Protein AF-A0A540L3D6-F1 (afdb_monomer_lite)

Structure (mmCIF, N/CA/C/O backbone):
data_AF-A0A540L3D6-F1
#
_entry.id   AF-A0A540L3D6-F1
#
loop_
_atom_site.group_PDB
_atom_site.id
_atom_site.type_symbol
_atom_site.label_atom_id
_atom_site.label_alt_id
_atom_site.label_comp_id
_atom_site.label_asym_id
_atom_site.label_entity_id
_atom_site.label_seq_id
_atom_site.pdbx_PDB_ins_code
_atom_site.Cartn_x
_atom_site.Cartn_y
_atom_site.Cartn_z
_atom_site.occupancy
_atom_site.B_iso_or_equiv
_atom_site.auth_seq_id
_atom_site.auth_comp_id
_atom_site.auth_asym_id
_atom_site.auth_atom_id
_atom_site.pdbx_PDB_model_num
ATOM 1 N N . MET A 1 1 ? -7.320 5.757 -8.083 1.00 64.94 1 MET A N 1
ATOM 2 C CA . MET A 1 1 ? -7.350 5.876 -6.610 1.00 64.94 1 MET A CA 1
ATOM 3 C C . MET A 1 1 ? -5.982 5.600 -5.986 1.00 64.94 1 MET A C 1
ATOM 5 O O . MET A 1 1 ? -5.443 6.514 -5.379 1.00 64.94 1 MET A O 1
ATOM 9 N N . SER A 1 2 ? -5.365 4.427 -6.199 1.00 64.44 2 SER A N 1
ATOM 10 C CA . SER A 1 2 ? -4.051 4.072 -5.612 1.00 64.44 2 SER A CA 1
ATOM 11 C C . SER A 1 2 ? -2.944 5.082 -5.929 1.00 64.44 2 SER A C 1
ATOM 13 O O . SER A 1 2 ? -2.215 5.489 -5.035 1.00 64.44 2 SER A O 1
ATOM 15 N N . LYS A 1 3 ? -2.898 5.584 -7.173 1.00 73.62 3 LYS A N 1
ATOM 16 C CA . LYS A 1 3 ? -2.004 6.678 -7.591 1.00 73.62 3 LYS A CA 1
ATOM 17 C C . LYS A 1 3 ? -2.128 7.927 -6.702 1.00 73.62 3 LYS A C 1
ATOM 19 O O . LYS A 1 3 ? -1.130 8.551 -6.372 1.00 73.62 3 LYS A O 1
ATOM 24 N N . ALA A 1 4 ? -3.349 8.305 -6.325 1.00 74.06 4 ALA A N 1
ATOM 25 C CA . ALA A 1 4 ? -3.597 9.552 -5.606 1.00 74.06 4 ALA A CA 1
ATOM 26 C C . ALA A 1 4 ? -3.259 9.414 -4.119 1.00 74.06 4 ALA A C 1
ATOM 28 O O . ALA A 1 4 ? -2.653 10.307 -3.534 1.00 74.06 4 ALA A O 1
ATOM 29 N N . LEU A 1 5 ? -3.581 8.251 -3.544 1.00 74.06 5 LEU A N 1
ATOM 30 C CA . LEU A 1 5 ? -3.164 7.883 -2.194 1.00 74.06 5 LEU A CA 1
ATOM 31 C C . LEU A 1 5 ? -1.637 7.785 -2.091 1.00 74.06 5 LEU A C 1
ATOM 33 O O . LEU A 1 5 ? -1.074 8.292 -1.131 1.00 74.06 5 LEU A O 1
ATOM 37 N N . ALA A 1 6 ? -0.955 7.248 -3.108 1.00 75.25 6 ALA A N 1
ATOM 38 C CA . ALA A 1 6 ? 0.506 7.245 -3.156 1.00 75.25 6 ALA A CA 1
ATOM 39 C C . ALA A 1 6 ? 1.091 8.665 -3.253 1.00 75.25 6 ALA A C 1
ATOM 41 O O . ALA A 1 6 ? 2.009 8.997 -2.513 1.00 75.25 6 ALA A O 1
ATOM 42 N N . ILE A 1 7 ? 0.523 9.552 -4.082 1.00 79.25 7 ILE A N 1
ATOM 43 C CA . ILE A 1 7 ? 0.926 10.971 -4.114 1.00 79.25 7 ILE A CA 1
ATOM 44 C C . ILE A 1 7 ? 0.732 11.632 -2.745 1.00 79.25 7 ILE A C 1
ATOM 46 O O . ILE A 1 7 ? 1.608 12.367 -2.293 1.00 79.25 7 ILE A O 1
ATOM 50 N N . HIS A 1 8 ? -0.405 11.400 -2.084 1.00 78.38 8 HIS A N 1
ATOM 51 C CA . HIS A 1 8 ? -0.654 11.919 -0.741 1.00 78.38 8 HIS A CA 1
ATOM 52 C C . HIS A 1 8 ? 0.391 11.396 0.255 1.00 78.38 8 HIS A C 1
ATOM 54 O O . HIS A 1 8 ? 1.005 12.185 0.970 1.00 78.38 8 HIS A O 1
ATOM 60 N N . ALA A 1 9 ? 0.663 10.093 0.229 1.00 76.81 9 ALA A N 1
ATOM 61 C CA . ALA A 1 9 ? 1.681 9.458 1.050 1.00 76.81 9 ALA A CA 1
ATOM 62 C C . ALA A 1 9 ? 3.076 10.084 0.850 1.00 76.81 9 ALA A C 1
ATOM 64 O O . ALA A 1 9 ? 3.710 10.473 1.836 1.00 76.81 9 ALA A O 1
ATOM 65 N N . VAL A 1 10 ? 3.495 10.307 -0.403 1.00 78.00 10 VAL A N 1
ATOM 66 C CA . VAL A 1 10 ? 4.730 11.043 -0.733 1.00 78.00 10 VAL A CA 1
ATOM 67 C C . VAL A 1 10 ? 4.703 12.466 -0.160 1.00 78.00 10 VAL A C 1
ATOM 69 O O . VAL A 1 10 ? 5.663 12.889 0.482 1.00 78.00 10 VAL A O 1
ATOM 72 N N . LYS A 1 11 ? 3.601 13.217 -0.334 1.00 77.69 11 LYS A N 1
ATOM 73 C CA . LYS A 1 11 ? 3.468 14.596 0.192 1.00 77.69 11 LYS A CA 1
ATOM 74 C C . LYS A 1 11 ? 3.610 14.660 1.714 1.00 77.69 11 LYS A C 1
ATOM 76 O O . LYS A 1 11 ? 4.151 15.632 2.231 1.00 77.69 11 LYS A O 1
ATOM 81 N N . THR A 1 12 ? 3.145 13.633 2.418 1.00 72.69 12 THR A N 1
ATOM 82 C CA . THR A 1 12 ? 3.268 13.504 3.881 1.00 72.69 12 THR A CA 1
ATOM 83 C C . THR A 1 12 ? 4.599 12.888 4.337 1.00 72.69 12 THR A C 1
ATOM 85 O O . THR A 1 12 ? 4.766 12.580 5.519 1.00 72.69 12 THR A O 1
ATOM 88 N N . GLN A 1 13 ? 5.557 12.705 3.419 1.00 66.19 13 GLN A N 1
ATOM 89 C CA . GLN A 1 13 ? 6.893 12.150 3.676 1.00 66.19 13 GLN A CA 1
ATOM 90 C C . GLN A 1 13 ? 6.868 10.773 4.358 1.00 66.19 13 GLN A C 1
ATOM 92 O O . GLN A 1 13 ? 7.695 10.481 5.220 1.00 66.19 13 GLN A O 1
ATOM 97 N N . GLY A 1 14 ? 5.878 9.932 4.042 1.00 60.66 14 GLY A N 1
ATOM 98 C CA . GLY A 1 14 ? 5.767 8.583 4.609 1.00 60.66 14 GLY A CA 1
ATOM 99 C C . GLY A 1 14 ? 5.500 8.523 6.123 1.00 60.66 14 GLY A C 1
ATOM 100 O O . GLY A 1 14 ? 5.429 7.432 6.688 1.00 60.66 14 GLY A O 1
ATOM 101 N N . SER A 1 15 ? 5.324 9.674 6.784 1.00 56.25 15 SER A N 1
ATOM 102 C CA . SER A 1 15 ? 4.998 9.769 8.214 1.00 56.25 15 SER A CA 1
ATOM 103 C C . SER A 1 15 ? 3.524 9.460 8.516 1.00 56.25 15 SER A C 1
ATOM 105 O O . SER A 1 15 ? 3.152 9.304 9.679 1.00 56.25 15 SER A O 1
ATOM 107 N N . ALA A 1 16 ? 2.698 9.337 7.473 1.00 65.94 16 ALA A N 1
ATOM 108 C CA . ALA A 1 16 ? 1.258 9.155 7.566 1.00 65.94 16 ALA A CA 1
ATOM 109 C C . ALA A 1 16 ? 0.797 7.706 7.323 1.00 65.94 16 ALA A C 1
ATOM 111 O O . ALA A 1 16 ? 1.528 6.829 6.847 1.00 65.94 16 ALA A O 1
ATOM 112 N N . SER A 1 17 ? -0.462 7.467 7.675 1.00 79.81 17 SER A N 1
ATOM 113 C CA . SER A 1 17 ? -1.228 6.282 7.306 1.00 79.81 17 SER A CA 1
ATOM 114 C C . SER A 1 17 ? -1.259 6.078 5.789 1.00 79.81 17 SER A C 1
ATOM 116 O O . SER A 1 17 ? -1.243 7.036 5.021 1.00 79.81 17 SER A O 1
ATOM 118 N N . VAL A 1 18 ? -1.349 4.819 5.345 1.00 82.25 18 VAL A N 1
ATOM 119 C CA . VAL A 1 18 ? -1.473 4.504 3.905 1.00 82.25 18 VAL A CA 1
ATOM 120 C C . VAL A 1 18 ? -2.776 5.060 3.318 1.00 82.25 18 VAL A C 1
ATOM 122 O O . VAL A 1 18 ? -2.833 5.470 2.158 1.00 82.25 18 VAL A O 1
ATOM 125 N N . PHE A 1 19 ? -3.828 5.081 4.134 1.00 85.88 19 PHE A N 1
ATOM 126 C CA . PHE A 1 19 ? -5.136 5.619 3.786 1.00 85.88 19 PHE A CA 1
ATOM 127 C C . PHE A 1 19 ? -5.345 7.001 4.405 1.00 85.88 19 PHE A C 1
ATOM 129 O O . PHE A 1 19 ? -4.768 7.326 5.442 1.00 85.88 19 PHE A O 1
ATOM 136 N N . LEU A 1 20 ? -6.228 7.789 3.793 1.00 84.19 20 LEU A N 1
ATOM 137 C CA . LEU A 1 20 ? -6.689 9.065 4.339 1.00 84.19 20 LEU A CA 1
ATOM 138 C C . LEU A 1 20 ? -7.502 8.865 5.622 1.00 84.19 20 LEU A C 1
ATOM 140 O O . LEU A 1 20 ? -8.130 7.817 5.810 1.00 84.19 20 LEU A O 1
ATOM 144 N N . SER A 1 21 ? -7.576 9.897 6.465 1.00 84.69 21 SER A N 1
ATOM 145 C CA . SER A 1 21 ? -8.545 9.915 7.564 1.00 84.69 21 SER A CA 1
ATOM 146 C C . SER A 1 21 ? -9.980 9.835 7.029 1.00 84.69 21 SER A C 1
ATOM 148 O O . SER A 1 21 ? -10.263 10.209 5.891 1.00 84.69 21 SER A O 1
ATOM 150 N N . GLN A 1 22 ? -10.934 9.396 7.857 1.00 83.94 22 GLN A N 1
ATOM 151 C CA . GLN A 1 22 ? -12.340 9.330 7.437 1.00 83.94 22 GLN A CA 1
ATOM 152 C C . GLN A 1 22 ? -12.890 10.696 6.985 1.00 83.94 22 GLN A C 1
ATOM 154 O O . GLN A 1 22 ? -13.731 10.758 6.087 1.00 83.94 22 GLN A O 1
ATOM 159 N N . GLN A 1 23 ? -12.432 11.784 7.610 1.00 81.56 23 GLN A N 1
ATOM 160 C CA . GLN A 1 23 ? -12.861 13.136 7.267 1.00 81.56 23 GLN A CA 1
ATOM 161 C C . GLN A 1 23 ? -12.359 13.537 5.879 1.00 81.56 23 GLN A C 1
ATOM 163 O O . GLN A 1 23 ? -13.157 13.984 5.060 1.00 81.56 23 GLN A O 1
ATOM 168 N N . GLU A 1 24 ? -11.074 13.331 5.593 1.00 78.88 24 GLU A N 1
ATOM 169 C CA . GLU A 1 24 ? -10.491 13.590 4.271 1.00 78.88 24 GLU A CA 1
ATOM 170 C C . GLU A 1 24 ? -11.097 12.673 3.204 1.00 78.88 24 GLU A C 1
ATOM 172 O O . GLU A 1 24 ? -11.447 13.134 2.124 1.00 78.88 24 GLU A O 1
ATOM 177 N N . TRP A 1 25 ? -11.316 11.396 3.535 1.00 78.31 25 TRP A N 1
ATOM 178 C CA . TRP A 1 25 ? -11.928 10.409 2.644 1.00 78.31 25 TRP A CA 1
ATOM 179 C C . TRP A 1 25 ? -13.338 10.801 2.187 1.00 78.31 25 TRP A C 1
ATOM 181 O O . TRP A 1 25 ? -13.705 10.606 1.031 1.00 78.31 25 TRP A O 1
ATOM 191 N N . LYS A 1 26 ? -14.145 11.376 3.088 1.00 76.00 26 LYS A N 1
ATOM 192 C CA . LYS A 1 26 ? -15.509 11.839 2.779 1.00 76.00 26 LYS A CA 1
ATOM 193 C C . LYS A 1 26 ? -15.540 13.236 2.158 1.00 76.00 26 LYS A C 1
ATOM 195 O O . LYS A 1 26 ? -16.559 13.624 1.578 1.00 76.00 26 LYS A O 1
ATOM 200 N N . ASN A 1 27 ? -14.460 14.002 2.287 1.00 73.12 27 ASN A N 1
ATOM 201 C CA . ASN A 1 27 ? -14.401 15.386 1.849 1.00 73.12 27 ASN A CA 1
ATOM 202 C C . ASN A 1 27 ? -13.857 15.516 0.418 1.00 73.12 27 ASN A C 1
ATOM 204 O O . ASN A 1 27 ? -12.741 15.971 0.196 1.00 73.12 27 ASN A O 1
ATOM 208 N N . CYS A 1 28 ? -14.678 15.158 -0.569 1.00 65.38 28 CYS A N 1
ATOM 209 C CA . CYS A 1 28 ? -14.363 15.376 -1.985 1.00 65.38 28 CYS A CA 1
ATOM 210 C C . CYS A 1 28 ? -14.930 16.729 -2.456 1.00 65.38 28 CYS A C 1
ATOM 212 O O . CYS A 1 28 ? -15.930 16.767 -3.175 1.00 65.38 28 CYS A O 1
ATOM 214 N N . SER A 1 29 ? -14.360 17.834 -1.970 1.00 62.09 29 SER A N 1
ATOM 215 C CA . SER A 1 29 ? -14.761 19.218 -2.298 1.00 62.09 29 SER A CA 1
ATOM 216 C C . SER A 1 29 ? -13.810 19.898 -3.298 1.00 62.09 29 SER A C 1
ATOM 218 O O . SER A 1 29 ? -13.601 21.109 -3.252 1.00 62.09 29 SER A O 1
ATOM 220 N N . GLY A 1 30 ? -13.229 19.109 -4.208 1.00 63.62 30 GLY A N 1
ATOM 221 C CA . GLY A 1 30 ? -12.381 19.603 -5.293 1.00 63.62 30 GLY A CA 1
ATOM 222 C C . GLY A 1 30 ? -13.164 20.328 -6.400 1.00 63.62 30 GLY A C 1
ATOM 223 O O . GLY A 1 30 ? -14.397 20.319 -6.406 1.00 63.62 30 GLY A O 1
ATOM 224 N N . PRO A 1 31 ? -12.464 20.952 -7.363 1.00 56.22 31 PRO A N 1
ATOM 225 C CA . PRO A 1 31 ? -13.072 21.664 -8.491 1.00 56.22 31 PRO A CA 1
ATOM 226 C C . PRO A 1 31 ? -13.842 20.756 -9.467 1.00 56.22 31 PRO A C 1
ATOM 228 O O . PRO A 1 31 ? -14.557 21.262 -10.334 1.00 56.22 31 PRO A O 1
ATOM 231 N N . PHE A 1 32 ? -13.727 19.433 -9.340 1.00 56.47 32 PHE A N 1
ATOM 232 C CA . PHE A 1 32 ? -14.420 18.470 -10.191 1.00 56.47 32 PHE A CA 1
ATOM 233 C C . PHE A 1 32 ? -15.786 18.097 -9.625 1.00 56.47 32 PHE A C 1
ATOM 235 O O . PHE A 1 32 ? -15.945 17.792 -8.442 1.00 56.47 32 PHE A O 1
ATOM 242 N N . GLN A 1 33 ? -16.788 18.082 -10.504 1.00 58.16 33 GLN A N 1
ATOM 243 C CA . GLN A 1 33 ? -18.120 17.627 -10.135 1.00 58.16 33 GLN A CA 1
ATOM 244 C C . GLN A 1 33 ? -18.110 16.122 -9.864 1.00 58.16 33 GLN A C 1
ATOM 246 O O . GLN A 1 33 ? -17.508 15.335 -10.594 1.00 58.16 33 GLN A O 1
ATOM 251 N N . LYS A 1 34 ? -18.794 15.727 -8.789 1.00 63.28 34 LYS A N 1
ATOM 252 C CA . LYS A 1 34 ? -19.022 14.318 -8.472 1.00 63.28 34 LYS A CA 1
ATOM 253 C C . LYS A 1 34 ? -19.864 13.704 -9.582 1.00 63.28 34 LYS A C 1
ATOM 255 O O . LYS A 1 34 ? -20.950 14.202 -9.869 1.00 63.28 34 LYS A O 1
ATOM 260 N N . GLU A 1 35 ? -19.381 12.612 -10.160 1.00 61.59 35 GLU A N 1
ATOM 261 C CA . GLU A 1 35 ? -20.173 11.836 -11.110 1.00 61.59 35 GLU A CA 1
ATOM 262 C C . GLU A 1 35 ? -21.316 11.143 -10.360 1.00 61.59 35 GLU A C 1
ATOM 264 O O . GLU A 1 35 ? -21.038 10.344 -9.461 1.00 61.59 35 GLU A O 1
ATOM 269 N N . PRO A 1 36 ? -22.592 11.390 -10.711 1.00 63.91 36 PRO A N 1
ATOM 270 C CA . PRO A 1 36 ? -23.739 10.812 -10.004 1.00 63.91 36 PRO A CA 1
ATOM 271 C C . PRO A 1 36 ? -23.762 9.279 -10.038 1.00 63.91 36 PRO A C 1
ATOM 273 O O . PRO A 1 36 ? -24.366 8.642 -9.178 1.00 63.91 36 PRO A O 1
ATOM 276 N N . SER A 1 37 ? -23.116 8.690 -11.049 1.00 64.56 37 SER A N 1
ATOM 277 C CA . SER A 1 37 ? -23.013 7.243 -11.251 1.00 64.56 37 SER A CA 1
ATOM 278 C C . SER A 1 37 ? -21.980 6.565 -10.342 1.00 64.56 37 SER A C 1
ATOM 280 O O . SER A 1 37 ? -21.982 5.339 -10.229 1.00 64.56 37 SER A O 1
ATOM 282 N N . VAL A 1 38 ? -21.124 7.342 -9.668 1.00 60.38 38 VAL A N 1
ATOM 283 C CA . VAL A 1 38 ? -20.049 6.845 -8.806 1.00 60.38 38 VAL A CA 1
ATOM 284 C C . VAL A 1 38 ? -20.369 7.212 -7.364 1.00 60.38 38 VAL A C 1
ATOM 286 O O . VAL A 1 38 ? -20.317 8.376 -6.973 1.00 60.38 38 VAL A O 1
ATOM 289 N N . SER A 1 39 ? -20.678 6.209 -6.544 1.00 69.31 39 SER A N 1
ATOM 290 C CA . SER A 1 39 ? -20.786 6.393 -5.099 1.00 69.31 39 SER A CA 1
ATOM 291 C C . SER A 1 39 ? -19.804 5.484 -4.378 1.00 69.31 39 SER A C 1
ATOM 293 O O . SER A 1 39 ? -19.559 4.347 -4.783 1.00 69.31 39 SER A O 1
ATOM 295 N N . ILE A 1 40 ? -19.252 5.997 -3.280 1.00 69.19 40 ILE A N 1
ATOM 296 C CA . ILE A 1 40 ? -18.337 5.259 -2.409 1.00 69.19 40 ILE A CA 1
ATOM 297 C C . ILE A 1 40 ? -18.985 3.942 -1.946 1.00 69.19 40 ILE A C 1
ATOM 299 O O . ILE A 1 40 ? -18.309 2.917 -1.912 1.00 69.19 40 ILE A O 1
ATOM 303 N N . GLN A 1 41 ? -20.293 3.949 -1.654 1.00 71.31 41 GLN A N 1
ATOM 304 C CA . GLN A 1 41 ? -21.027 2.739 -1.277 1.00 71.31 41 GLN A CA 1
ATOM 305 C C . GLN A 1 41 ? -21.180 1.756 -2.445 1.00 71.31 41 GLN A C 1
ATOM 307 O O . GLN A 1 41 ? -20.936 0.567 -2.270 1.00 71.31 41 GLN A O 1
ATOM 312 N N . ASN A 1 42 ? -21.545 2.236 -3.638 1.00 68.56 42 ASN A N 1
ATOM 313 C CA . ASN A 1 42 ? -21.769 1.378 -4.808 1.00 68.56 42 ASN A CA 1
ATOM 314 C C . ASN A 1 42 ? -20.469 0.751 -5.322 1.00 68.56 42 ASN A C 1
ATOM 316 O O . ASN A 1 42 ? -20.496 -0.317 -5.925 1.00 68.56 42 ASN A O 1
ATOM 320 N N . CYS A 1 43 ? -19.334 1.409 -5.081 1.00 66.06 43 CYS A N 1
ATOM 321 C CA . CYS A 1 43 ? -18.014 0.878 -5.397 1.00 66.06 43 CYS A CA 1
ATOM 322 C C . CYS A 1 43 ? -17.387 0.084 -4.238 1.00 66.06 43 CYS A C 1
ATOM 324 O O . CYS A 1 43 ? -16.242 -0.335 -4.362 1.00 66.06 43 CYS A O 1
ATOM 326 N N . HIS A 1 44 ? -18.104 -0.116 -3.122 1.00 69.50 44 HIS A N 1
ATOM 327 C CA . HIS A 1 44 ? -17.603 -0.802 -1.921 1.00 69.50 44 HIS A CA 1
ATOM 328 C C . HIS A 1 44 ? -16.297 -0.207 -1.358 1.00 69.50 44 HIS A C 1
ATOM 330 O O . HIS A 1 44 ? -15.462 -0.896 -0.774 1.00 69.50 44 HIS A O 1
ATOM 336 N N . PHE A 1 45 ? -16.117 1.103 -1.533 1.00 74.69 45 PHE A N 1
ATOM 337 C CA . PHE A 1 45 ? -14.957 1.862 -1.066 1.00 74.69 45 PHE A CA 1
ATOM 338 C C . PHE A 1 45 ? -15.235 2.620 0.234 1.00 74.69 45 PHE A C 1
ATOM 340 O O . PHE A 1 45 ? -14.416 3.411 0.702 1.00 74.69 45 PHE A O 1
ATOM 347 N N . ASP A 1 46 ? -16.390 2.384 0.852 1.00 77.19 46 ASP A N 1
ATOM 348 C CA . ASP A 1 46 ? -16.811 3.021 2.098 1.00 77.19 46 ASP A CA 1
ATOM 349 C C . ASP A 1 46 ? -15.901 2.684 3.271 1.00 77.19 46 ASP A C 1
ATOM 351 O O . ASP A 1 46 ? -15.854 3.460 4.219 1.00 77.19 46 ASP A O 1
ATOM 355 N N . ARG A 1 47 ? -15.116 1.608 3.165 1.00 81.00 47 ARG A N 1
ATOM 356 C CA . ARG A 1 47 ? -14.150 1.157 4.171 1.00 81.00 47 ARG A CA 1
ATOM 357 C C . ARG A 1 47 ? -12.685 1.388 3.781 1.00 81.00 47 ARG A C 1
ATOM 359 O O . ARG A 1 47 ? -11.804 0.774 4.359 1.00 81.00 47 ARG A O 1
ATOM 366 N N . LEU A 1 48 ? -12.392 2.259 2.813 1.00 79.31 48 LEU A N 1
ATOM 367 C CA . LEU A 1 48 ? -11.011 2.577 2.404 1.00 79.31 48 LEU A CA 1
ATOM 368 C C . LEU A 1 48 ? -10.472 3.854 3.061 1.00 79.31 48 LEU A C 1
ATOM 370 O O . LEU A 1 48 ? -9.851 4.696 2.419 1.00 79.31 48 LEU A O 1
ATOM 374 N N . TYR A 1 49 ? -10.704 3.981 4.366 1.00 85.81 49 TYR A N 1
ATOM 375 C CA . TYR A 1 49 ? -10.170 5.061 5.194 1.00 85.81 49 TYR A CA 1
ATOM 376 C C . TYR A 1 49 ? -9.440 4.494 6.415 1.00 85.81 49 TYR A C 1
ATOM 378 O O . TYR A 1 49 ? -9.775 3.411 6.905 1.00 85.81 49 TYR A O 1
ATOM 386 N N . TYR A 1 50 ? -8.458 5.238 6.916 1.00 87.62 50 TYR A N 1
ATOM 387 C CA . TYR A 1 50 ? -7.680 4.879 8.099 1.00 87.62 50 TYR A CA 1
ATOM 388 C C . TYR A 1 50 ? -8.586 4.721 9.327 1.00 87.62 50 TYR A C 1
ATOM 390 O O . TYR A 1 50 ? -9.387 5.613 9.617 1.00 87.62 50 TYR A O 1
ATOM 398 N N . GLY A 1 51 ? -8.479 3.607 10.057 1.00 87.56 51 GLY A N 1
ATOM 399 C CA . GLY A 1 51 ? -9.341 3.330 11.216 1.00 87.56 51 GLY A CA 1
ATOM 400 C C . GLY A 1 51 ? -10.534 2.409 10.949 1.00 87.56 51 GLY A C 1
ATOM 401 O O . GLY A 1 51 ? -11.216 2.015 11.890 1.00 87.56 51 GLY A O 1
ATOM 402 N N . SER A 1 52 ? -10.845 2.084 9.694 1.00 88.19 52 SER A N 1
ATOM 403 C CA . SER A 1 52 ? -12.074 1.361 9.312 1.00 88.19 52 SER A CA 1
ATOM 404 C C . SER A 1 52 ? -12.027 -0.167 9.496 1.00 88.19 52 SER A C 1
ATOM 406 O O . SER A 1 52 ? -13.061 -0.846 9.445 1.00 88.19 52 SER A O 1
ATOM 408 N N . SER A 1 53 ? -10.825 -0.718 9.621 1.00 88.94 53 SER A N 1
ATOM 409 C CA . SER A 1 53 ? -10.499 -2.142 9.503 1.00 88.94 53 SER A CA 1
ATOM 410 C C . SER A 1 53 ? -9.095 -2.406 10.062 1.00 88.94 53 SER A C 1
ATOM 412 O O . SER A 1 53 ? -8.316 -1.462 10.238 1.00 88.94 53 SER A O 1
ATOM 414 N N . ALA A 1 54 ? -8.746 -3.674 10.291 1.00 89.31 54 ALA A N 1
ATOM 415 C CA . ALA A 1 54 ? -7.407 -4.038 10.753 1.00 89.31 54 ALA A CA 1
ATOM 416 C C . ALA A 1 54 ? -6.331 -3.650 9.719 1.00 89.31 54 ALA A C 1
ATOM 418 O O . ALA A 1 54 ? -5.401 -2.912 10.045 1.00 89.31 54 ALA A O 1
ATOM 419 N N . CYS A 1 55 ? -6.522 -4.025 8.449 1.00 86.06 55 CYS A N 1
ATOM 420 C CA . CYS A 1 55 ? -5.623 -3.654 7.354 1.00 86.06 55 CYS A CA 1
ATOM 421 C C . CYS A 1 55 ? -5.569 -2.138 7.102 1.00 86.06 55 CYS A C 1
ATOM 423 O O . CYS A 1 55 ? -4.537 -1.612 6.688 1.00 86.06 55 CYS A O 1
ATOM 425 N N . SER A 1 56 ? -6.659 -1.405 7.359 1.00 88.19 56 SER A N 1
ATOM 426 C CA . SER A 1 56 ? -6.696 0.049 7.150 1.00 88.19 56 SER A CA 1
ATOM 427 C C . SER A 1 56 ? -5.862 0.844 8.164 1.00 88.19 56 SER A C 1
ATOM 429 O O . SER A 1 56 ? -5.519 1.994 7.901 1.00 88.19 56 SER A O 1
ATOM 431 N N . ASN A 1 57 ? -5.528 0.239 9.312 1.00 88.19 57 ASN A N 1
ATOM 432 C CA . ASN A 1 57 ? -4.721 0.859 10.370 1.00 88.19 57 ASN A CA 1
ATOM 433 C C . ASN A 1 57 ? -3.218 0.815 10.086 1.00 88.19 57 ASN A C 1
ATOM 435 O O . ASN A 1 57 ? -2.409 1.253 10.905 1.00 88.19 57 ASN A O 1
ATOM 439 N N . THR A 1 58 ? -2.826 0.272 8.939 1.00 85.94 58 THR A N 1
ATOM 440 C CA . THR A 1 58 ? -1.424 0.143 8.581 1.00 85.94 58 THR A CA 1
ATOM 441 C C . THR A 1 58 ? -0.781 1.492 8.248 1.00 85.94 58 THR A C 1
ATOM 443 O O . THR A 1 58 ? -1.398 2.411 7.697 1.00 85.94 58 THR A O 1
ATOM 446 N N . THR A 1 59 ? 0.501 1.606 8.583 1.00 88.44 59 THR A N 1
ATOM 447 C CA . THR A 1 59 ? 1.329 2.779 8.277 1.00 88.44 59 THR A CA 1
ATOM 448 C C . THR A 1 59 ? 2.429 2.387 7.307 1.00 88.44 59 THR A C 1
ATOM 450 O O . THR A 1 59 ? 2.933 1.260 7.359 1.00 88.44 59 THR A O 1
ATOM 453 N N . LEU A 1 60 ? 2.873 3.328 6.474 1.00 86.88 60 LEU A N 1
ATOM 454 C CA . LEU A 1 60 ? 3.983 3.086 5.547 1.00 86.88 60 LEU A CA 1
ATOM 455 C C . LEU A 1 60 ? 5.230 2.623 6.296 1.00 86.88 60 LEU A C 1
ATOM 457 O O . LEU A 1 60 ? 5.826 1.616 5.936 1.00 86.88 60 LEU A O 1
ATOM 461 N N . THR A 1 61 ? 5.556 3.269 7.416 1.00 88.06 61 THR A N 1
ATOM 462 C CA . THR A 1 61 ? 6.670 2.86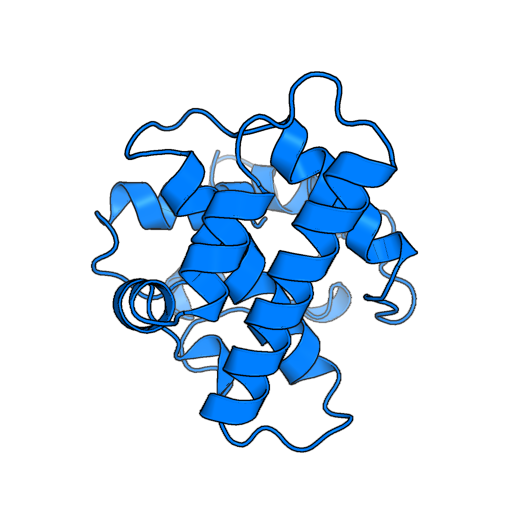4 8.284 1.00 88.06 61 THR A CA 1
ATOM 463 C C . THR A 1 61 ? 6.566 1.409 8.751 1.00 88.06 61 THR A C 1
ATOM 465 O O . THR A 1 61 ? 7.580 0.715 8.809 1.00 88.06 61 THR A O 1
ATOM 468 N N . SER A 1 62 ? 5.368 0.924 9.096 1.00 89.56 62 SER A N 1
ATOM 469 C CA . SER A 1 62 ? 5.184 -0.479 9.493 1.00 89.56 62 SER A CA 1
ATOM 470 C C . SER A 1 62 ? 5.335 -1.446 8.319 1.00 89.56 62 SER A C 1
ATOM 472 O O . SER A 1 62 ? 5.936 -2.505 8.483 1.00 89.56 62 SER A O 1
ATOM 474 N N . ILE A 1 63 ? 4.864 -1.059 7.131 1.00 92.25 63 ILE A N 1
ATOM 475 C CA . ILE A 1 63 ? 4.962 -1.878 5.921 1.00 92.25 63 ILE A CA 1
ATOM 476 C C . ILE A 1 63 ? 6.410 -1.965 5.438 1.00 92.25 63 ILE A C 1
ATOM 478 O O . ILE A 1 63 ? 6.903 -3.061 5.189 1.00 92.25 63 ILE A O 1
ATOM 482 N N . LYS A 1 64 ? 7.127 -0.837 5.388 1.00 92.12 64 LYS A N 1
ATOM 483 C CA . LYS A 1 64 ? 8.508 -0.757 4.885 1.00 92.12 64 LYS A CA 1
ATOM 484 C C . LYS A 1 64 ? 9.502 -1.632 5.660 1.00 92.12 64 LYS A C 1
ATOM 486 O O . LYS A 1 64 ? 10.534 -2.023 5.119 1.00 92.12 64 LYS A O 1
ATOM 491 N N . LYS A 1 65 ? 9.187 -1.971 6.915 1.00 92.38 65 LYS A N 1
ATOM 492 C CA . LYS A 1 65 ? 9.992 -2.863 7.768 1.00 92.38 65 LYS A CA 1
ATOM 493 C C . LYS A 1 65 ? 9.830 -4.351 7.441 1.00 92.38 65 LYS A C 1
ATOM 495 O O . LYS A 1 65 ? 10.626 -5.152 7.922 1.00 92.38 65 LYS A O 1
ATOM 500 N N . LYS A 1 66 ? 8.806 -4.740 6.678 1.00 94.00 66 LYS A N 1
ATOM 501 C CA . LYS A 1 66 ? 8.518 -6.145 6.364 1.00 94.00 66 LYS A CA 1
ATOM 502 C C . LYS A 1 66 ? 9.440 -6.652 5.259 1.00 94.00 66 LYS A C 1
ATOM 504 O O . LYS A 1 66 ? 9.666 -5.965 4.265 1.00 94.00 66 LYS A O 1
ATOM 509 N N . GLN A 1 67 ? 9.915 -7.891 5.386 1.00 96.19 67 GLN A N 1
ATOM 510 C CA . GLN A 1 67 ? 10.726 -8.522 4.339 1.00 96.19 67 GLN A CA 1
ATOM 511 C C . GLN A 1 67 ? 9.932 -8.678 3.035 1.00 96.19 67 GLN A C 1
ATOM 513 O O . GLN A 1 67 ? 10.471 -8.442 1.956 1.00 96.19 67 GLN A O 1
ATOM 518 N N . ALA A 1 68 ? 8.637 -8.995 3.132 1.00 96.19 68 ALA A N 1
ATOM 519 C CA . ALA A 1 68 ? 7.748 -9.078 1.977 1.00 96.19 68 ALA A CA 1
ATOM 520 C C . ALA A 1 68 ? 7.684 -7.754 1.191 1.00 96.19 68 ALA A C 1
ATOM 522 O O . ALA A 1 68 ? 7.620 -7.768 -0.035 1.00 96.19 68 ALA A O 1
ATOM 523 N N . PHE A 1 69 ? 7.796 -6.606 1.871 1.00 96.25 69 PHE A N 1
ATOM 524 C CA . PHE A 1 69 ? 7.843 -5.308 1.204 1.00 96.25 69 PHE A CA 1
ATOM 525 C C . PHE A 1 69 ? 9.142 -5.125 0.416 1.00 96.25 69 PHE A C 1
ATOM 527 O O . PHE A 1 69 ? 9.102 -4.753 -0.753 1.00 96.25 69 PHE A O 1
ATOM 534 N N . GLN A 1 70 ? 10.289 -5.453 1.013 1.00 96.25 70 GLN A N 1
ATOM 535 C CA . GLN A 1 70 ? 11.583 -5.381 0.324 1.00 96.25 70 GLN A CA 1
ATOM 536 C C . GLN A 1 70 ? 11.619 -6.308 -0.904 1.00 96.25 70 GLN A C 1
ATOM 538 O O . GLN A 1 70 ? 12.103 -5.926 -1.971 1.00 96.25 70 GLN A O 1
ATOM 543 N N . ASN A 1 71 ? 11.022 -7.498 -0.785 1.00 95.31 71 ASN A N 1
ATOM 544 C CA . ASN A 1 71 ? 10.865 -8.431 -1.899 1.00 95.31 71 ASN A CA 1
ATOM 545 C C . ASN A 1 71 ? 9.971 -7.850 -3.005 1.00 95.31 71 ASN A C 1
ATOM 547 O O . ASN A 1 71 ? 10.318 -7.961 -4.181 1.00 95.31 71 ASN A O 1
ATOM 551 N N . ALA A 1 72 ? 8.854 -7.207 -2.647 1.00 94.44 72 ALA A N 1
ATOM 552 C CA . ALA A 1 72 ? 7.971 -6.547 -3.604 1.00 94.44 72 ALA A CA 1
ATOM 553 C C . ALA A 1 72 ? 8.690 -5.419 -4.358 1.00 94.44 72 ALA A C 1
ATOM 555 O O . ALA A 1 72 ? 8.631 -5.377 -5.583 1.00 94.44 72 ALA A O 1
ATOM 556 N N . ILE A 1 73 ? 9.452 -4.566 -3.665 1.00 94.44 73 ILE A N 1
ATOM 557 C CA . ILE A 1 73 ? 10.262 -3.520 -4.310 1.00 94.44 73 ILE A CA 1
ATOM 558 C C . ILE A 1 73 ? 11.259 -4.127 -5.295 1.00 94.44 73 ILE A C 1
ATOM 560 O O . ILE A 1 73 ? 11.320 -3.700 -6.450 1.00 94.44 73 ILE A O 1
ATOM 564 N N . SER A 1 74 ? 11.994 -5.160 -4.878 1.00 93.25 74 SER A N 1
ATOM 565 C CA . SER A 1 74 ? 12.986 -5.812 -5.733 1.00 93.25 74 SER A CA 1
ATOM 566 C C . SER A 1 74 ? 12.361 -6.421 -6.994 1.00 93.25 74 SER A C 1
ATOM 568 O O . SER A 1 74 ? 12.885 -6.206 -8.085 1.00 93.25 74 SER A O 1
ATOM 570 N N . ASN A 1 75 ? 11.223 -7.113 -6.868 1.00 91.88 75 ASN A N 1
ATOM 571 C CA . ASN A 1 75 ? 10.534 -7.751 -7.999 1.00 91.88 75 ASN A CA 1
ATOM 572 C C . ASN A 1 75 ? 9.774 -6.763 -8.891 1.00 91.88 75 ASN A C 1
ATOM 574 O O . ASN A 1 75 ? 9.491 -7.067 -10.045 1.00 91.88 75 ASN A O 1
ATOM 578 N N . CYS A 1 76 ? 9.456 -5.580 -8.373 1.00 90.12 76 CYS A N 1
ATOM 579 C CA . CYS A 1 76 ? 8.819 -4.508 -9.127 1.00 90.12 76 CYS A CA 1
ATOM 580 C C . CYS A 1 76 ? 9.824 -3.457 -9.629 1.00 90.12 76 CYS A C 1
ATOM 582 O O . CYS A 1 76 ? 9.419 -2.370 -10.045 1.00 90.12 76 CYS A O 1
ATOM 584 N N . THR A 1 77 ? 11.130 -3.734 -9.587 1.00 85.25 77 THR A N 1
ATOM 585 C CA . THR A 1 77 ? 12.177 -2.862 -10.145 1.00 85.25 77 THR A CA 1
ATOM 586 C C . THR A 1 77 ? 12.445 -3.218 -11.614 1.00 85.25 77 THR A C 1
ATOM 588 O O . THR A 1 77 ? 12.398 -4.385 -11.981 1.00 85.25 77 THR A O 1
ATOM 591 N N . ASN A 1 78 ? 12.751 -2.222 -12.459 1.00 76.88 78 ASN A N 1
ATOM 592 C CA . ASN A 1 78 ? 13.048 -2.393 -13.894 1.00 76.88 78 ASN A CA 1
ATOM 593 C C . ASN A 1 78 ? 11.932 -3.086 -14.695 1.00 76.88 78 ASN A C 1
ATOM 595 O O . ASN A 1 78 ? 12.172 -4.050 -15.415 1.00 76.88 78 ASN A O 1
ATOM 599 N N . LEU A 1 79 ? 10.713 -2.553 -14.617 1.00 78.62 79 LEU A N 1
ATOM 600 C CA . LEU A 1 79 ? 9.552 -3.055 -15.365 1.00 78.62 79 LEU A CA 1
ATOM 601 C C . LEU A 1 79 ? 9.568 -2.678 -16.862 1.00 78.62 79 LEU A C 1
ATOM 603 O O . LEU A 1 79 ? 8.528 -2.713 -17.519 1.00 78.62 79 LEU A O 1
ATOM 607 N N . SER A 1 80 ? 10.732 -2.323 -17.415 1.00 69.00 80 SER A N 1
ATOM 608 C CA . SER A 1 80 ? 10.851 -1.895 -18.806 1.00 69.00 80 SER A CA 1
ATOM 609 C C . SER A 1 80 ? 10.363 -2.994 -19.753 1.00 69.00 80 SER A C 1
ATOM 611 O O . SER A 1 80 ? 10.802 -4.141 -19.695 1.00 69.00 80 SER A O 1
ATOM 613 N N . ASN A 1 81 ? 9.440 -2.619 -20.641 1.00 63.12 81 ASN A N 1
ATOM 614 C CA . ASN A 1 81 ? 8.731 -3.503 -21.572 1.00 63.12 81 ASN A CA 1
ATOM 615 C C . ASN A 1 81 ? 7.777 -4.529 -20.933 1.00 63.12 81 ASN A C 1
ATOM 617 O O . ASN A 1 81 ? 7.412 -5.458 -21.641 1.00 63.12 81 ASN A O 1
ATOM 621 N N . ALA A 1 82 ? 7.385 -4.373 -19.656 1.00 60.91 82 ALA A N 1
ATOM 622 C CA . ALA A 1 82 ? 6.272 -5.037 -18.949 1.00 60.91 82 ALA A CA 1
ATOM 623 C C . ALA A 1 82 ? 5.744 -6.353 -19.574 1.00 60.91 82 ALA A C 1
ATOM 625 O O . ALA A 1 82 ? 4.553 -6.493 -19.859 1.00 60.91 82 ALA A O 1
ATOM 626 N N . PHE A 1 83 ? 6.641 -7.315 -19.812 1.00 70.00 83 PHE A N 1
ATOM 627 C CA . PHE A 1 83 ? 6.288 -8.629 -20.342 1.00 70.00 83 PHE A CA 1
ATOM 628 C C . PHE A 1 83 ? 5.499 -9.409 -19.283 1.00 70.00 83 PHE A C 1
ATOM 630 O O . PHE A 1 83 ? 5.666 -9.165 -18.084 1.00 70.00 83 PHE A O 1
ATOM 637 N N . GLU A 1 84 ? 4.664 -10.361 -19.713 1.00 70.69 84 GLU A N 1
ATOM 638 C CA . GLU A 1 84 ? 3.780 -11.130 -18.821 1.00 70.69 84 GLU A CA 1
ATOM 639 C C . GLU A 1 84 ? 4.524 -11.738 -17.624 1.00 70.69 84 GLU A C 1
ATOM 641 O O . GLU A 1 84 ? 4.040 -11.628 -16.501 1.00 70.69 84 GLU A O 1
ATOM 646 N N . ASP A 1 85 ? 5.733 -12.272 -17.822 1.00 78.19 85 ASP A N 1
ATOM 647 C CA . ASP A 1 85 ? 6.544 -12.852 -16.742 1.00 78.19 85 ASP A CA 1
ATOM 648 C C . ASP A 1 85 ? 7.028 -11.806 -15.723 1.00 78.19 85 ASP A C 1
ATOM 650 O O . ASP A 1 85 ? 7.045 -12.053 -14.516 1.00 78.19 85 ASP A O 1
ATOM 654 N N . VAL A 1 86 ? 7.396 -10.607 -16.188 1.00 84.12 86 VAL A N 1
ATOM 655 C CA . VAL A 1 86 ? 7.867 -9.510 -15.326 1.00 84.12 86 VAL A CA 1
ATOM 656 C C . VAL A 1 86 ? 6.709 -8.967 -14.494 1.00 84.12 86 VAL A C 1
ATOM 658 O O . VAL A 1 86 ? 6.823 -8.845 -13.271 1.00 84.12 86 VAL A O 1
ATOM 661 N N . CYS A 1 87 ? 5.566 -8.704 -15.134 1.00 86.12 87 CYS A N 1
ATOM 662 C CA . CYS A 1 87 ? 4.365 -8.314 -14.408 1.00 86.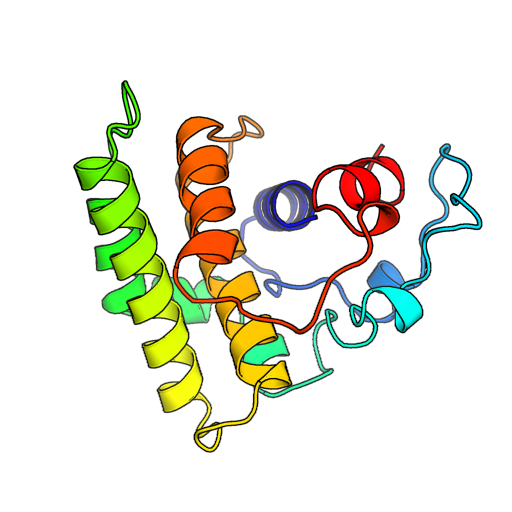12 87 CYS A CA 1
ATOM 663 C C . CYS A 1 87 ? 3.869 -9.432 -13.493 1.00 86.12 87 CYS A C 1
ATOM 665 O O . CYS A 1 87 ? 3.438 -9.135 -12.385 1.00 86.12 87 CYS A O 1
ATOM 667 N N . GLY A 1 88 ? 3.968 -10.697 -13.903 1.00 84.69 88 GLY A N 1
ATOM 668 C CA . GLY A 1 88 ? 3.616 -11.854 -13.087 1.00 84.69 88 GLY A CA 1
ATOM 669 C C . GLY A 1 88 ? 4.419 -11.905 -11.790 1.00 84.69 88 GLY A C 1
ATOM 670 O O . GLY A 1 88 ? 3.832 -12.030 -10.716 1.00 84.69 88 GLY A O 1
ATOM 671 N N . ASN A 1 89 ? 5.739 -11.716 -11.864 1.00 88.94 89 ASN A N 1
ATOM 672 C CA . ASN A 1 89 ? 6.614 -11.703 -10.689 1.00 88.94 89 ASN A CA 1
ATOM 673 C C . ASN A 1 89 ? 6.339 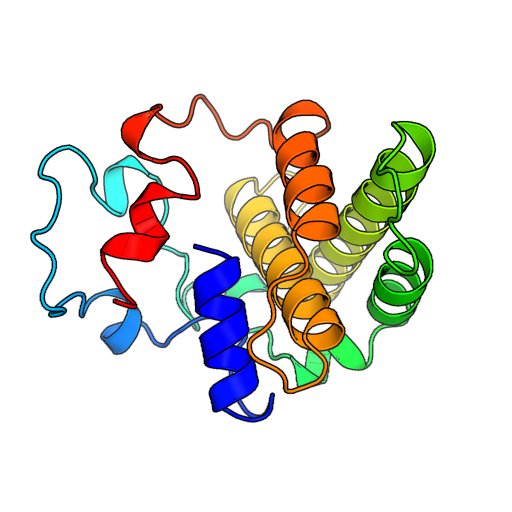-10.512 -9.761 1.00 88.94 89 ASN A C 1
ATOM 675 O O . ASN A 1 89 ? 6.198 -10.700 -8.553 1.00 88.94 89 ASN A O 1
ATOM 679 N N . CYS A 1 90 ? 6.210 -9.298 -10.308 1.00 90.12 90 CYS A N 1
ATOM 680 C CA . CYS A 1 90 ? 5.882 -8.113 -9.511 1.00 90.12 90 CYS A CA 1
ATOM 681 C C . CYS A 1 90 ? 4.507 -8.252 -8.836 1.00 90.12 90 CYS A C 1
ATOM 683 O O . CYS A 1 90 ? 4.379 -8.072 -7.626 1.00 90.12 90 CYS A O 1
ATOM 685 N N . SER A 1 91 ? 3.487 -8.652 -9.597 1.00 88.19 91 SER A N 1
ATOM 686 C CA . SER A 1 91 ? 2.133 -8.907 -9.100 1.00 88.19 91 SER A CA 1
ATOM 687 C C . SER A 1 91 ? 2.112 -9.970 -8.008 1.00 88.19 91 SER A C 1
ATOM 689 O O . SER A 1 91 ? 1.507 -9.753 -6.959 1.00 88.19 91 SER A O 1
ATOM 691 N N . LYS A 1 92 ? 2.817 -11.089 -8.203 1.00 89.88 92 LYS A N 1
ATOM 692 C CA . LYS A 1 92 ? 2.956 -12.133 -7.185 1.00 89.88 92 LYS A CA 1
ATOM 693 C C . LYS A 1 92 ? 3.589 -11.585 -5.906 1.00 89.88 92 LYS A C 1
ATOM 695 O O . LYS A 1 92 ? 3.034 -11.789 -4.838 1.00 89.88 92 LYS A O 1
ATOM 700 N N . ALA A 1 93 ? 4.680 -10.829 -6.006 1.00 93.38 93 ALA A N 1
ATOM 701 C CA . ALA A 1 93 ? 5.346 -10.275 -4.830 1.00 93.38 93 ALA A CA 1
ATOM 702 C C . ALA A 1 93 ? 4.470 -9.258 -4.068 1.00 93.38 93 ALA A C 1
ATOM 704 O O . ALA A 1 93 ? 4.522 -9.186 -2.841 1.00 93.38 93 ALA A O 1
ATOM 705 N N . VAL A 1 94 ? 3.625 -8.494 -4.771 1.00 91.25 94 VAL A N 1
ATOM 706 C CA . VAL A 1 94 ? 2.630 -7.608 -4.138 1.00 91.25 94 VAL A CA 1
ATOM 707 C C . VAL A 1 94 ? 1.513 -8.408 -3.452 1.00 91.25 94 VAL A C 1
ATOM 709 O O . VAL A 1 94 ? 1.057 -8.013 -2.378 1.00 91.25 94 VAL A O 1
ATOM 712 N N . LEU A 1 95 ? 1.090 -9.541 -4.023 1.00 90.44 95 LEU A N 1
ATOM 713 C CA . LEU A 1 95 ? 0.144 -10.462 -3.380 1.00 90.44 95 LEU A CA 1
ATOM 714 C C . LEU A 1 95 ? 0.751 -11.122 -2.135 1.00 90.44 95 LEU A C 1
ATOM 716 O O . LEU A 1 95 ? 0.080 -11.193 -1.111 1.00 90.44 95 LEU A O 1
ATOM 720 N N . ASP A 1 96 ? 2.023 -11.511 -2.186 1.00 93.94 96 ASP A N 1
ATOM 721 C CA . ASP A 1 96 ? 2.737 -12.057 -1.029 1.00 93.94 96 ASP A CA 1
ATOM 722 C C . ASP A 1 96 ? 2.845 -11.001 0.093 1.00 93.94 96 ASP A C 1
ATOM 724 O O . ASP A 1 96 ? 2.656 -11.313 1.267 1.00 93.94 96 ASP A O 1
ATOM 728 N N . LEU A 1 97 ? 3.064 -9.722 -0.251 1.00 94.69 97 LEU A N 1
ATOM 729 C CA . LEU A 1 97 ? 3.006 -8.620 0.718 1.00 94.69 97 LEU A CA 1
ATOM 730 C C . LEU A 1 97 ? 1.604 -8.443 1.320 1.00 94.69 97 LEU A C 1
ATOM 732 O O . LEU A 1 97 ? 1.483 -8.195 2.517 1.00 94.69 97 LEU A O 1
ATOM 736 N N . ARG A 1 98 ? 0.538 -8.562 0.522 1.00 93.00 98 ARG A N 1
ATOM 737 C CA . ARG A 1 98 ? -0.837 -8.561 1.046 1.00 93.00 98 ARG A CA 1
ATOM 738 C C . ARG A 1 98 ? -1.030 -9.693 2.054 1.00 93.00 98 ARG A C 1
ATOM 740 O O . ARG A 1 98 ? -1.622 -9.449 3.101 1.00 93.00 98 ARG A O 1
ATOM 747 N N . ASP A 1 99 ? -0.559 -10.894 1.742 1.00 92.31 99 ASP A N 1
ATOM 748 C CA . ASP A 1 99 ? -0.745 -12.070 2.596 1.00 92.31 99 ASP A CA 1
ATOM 749 C C . ASP A 1 99 ? 0.031 -11.926 3.915 1.00 92.31 99 ASP A C 1
ATOM 751 O O . ASP A 1 99 ? -0.534 -12.152 4.983 1.00 92.31 99 ASP A O 1
ATOM 755 N N . ASP A 1 100 ? 1.253 -11.385 3.867 1.00 94.75 100 ASP A N 1
ATOM 756 C CA . ASP A 1 100 ? 2.039 -11.021 5.057 1.00 94.75 100 ASP A CA 1
ATOM 757 C C . ASP A 1 100 ? 1.354 -9.937 5.920 1.00 94.75 100 ASP A C 1
ATOM 759 O O . ASP A 1 100 ? 1.492 -9.914 7.148 1.00 94.75 100 ASP A O 1
ATOM 763 N N . LEU A 1 101 ? 0.589 -9.023 5.309 1.00 92.62 101 LEU A N 1
ATOM 764 C CA . LEU A 1 101 ? -0.225 -8.056 6.052 1.00 92.62 101 LEU A CA 1
ATOM 765 C C . LEU A 1 101 ? -1.446 -8.716 6.697 1.00 92.62 101 LEU A C 1
ATOM 767 O O . LEU A 1 101 ? -1.742 -8.419 7.852 1.00 92.62 101 LEU A O 1
ATOM 771 N N . LEU A 1 102 ? -2.138 -9.606 5.984 1.00 91.31 102 LEU A N 1
ATOM 772 C CA . LEU A 1 102 ? -3.292 -10.334 6.520 1.00 91.31 102 LEU A CA 1
ATOM 773 C C . LEU A 1 102 ? -2.901 -11.181 7.733 1.00 91.31 102 LEU A C 1
ATOM 775 O O . LEU A 1 102 ? -3.581 -11.117 8.757 1.00 91.31 102 LEU A O 1
ATOM 779 N N . GLU A 1 103 ? -1.781 -11.898 7.640 1.00 93.19 103 GLU A N 1
ATOM 780 C CA . GLU A 1 103 ? -1.229 -12.686 8.742 1.00 93.19 103 GLU A CA 1
ATOM 781 C C . GLU A 1 103 ? -0.845 -11.792 9.927 1.00 93.19 103 GLU A C 1
ATOM 783 O O . GLU A 1 103 ? -1.270 -12.035 11.056 1.00 93.19 103 GLU A O 1
ATOM 788 N N . ALA A 1 104 ? -0.109 -10.703 9.679 1.00 91.50 104 ALA A N 1
ATOM 789 C CA . ALA A 1 104 ? 0.342 -9.803 10.741 1.00 91.50 104 ALA A CA 1
ATOM 790 C C . ALA A 1 104 ? -0.797 -9.084 11.481 1.00 91.50 104 ALA A C 1
ATOM 792 O O . ALA A 1 104 ? -0.602 -8.641 12.613 1.00 91.50 104 ALA A O 1
ATOM 793 N N . TYR A 1 105 ? -1.962 -8.945 10.848 1.00 89.88 105 TYR A N 1
ATOM 794 C CA . TYR A 1 105 ? -3.162 -8.372 11.453 1.00 89.88 105 TYR A CA 1
ATOM 795 C C . TYR A 1 105 ? -4.174 -9.428 11.917 1.00 89.88 105 TYR A C 1
ATOM 797 O O . TYR A 1 105 ? -5.302 -9.067 12.255 1.00 89.88 105 TYR A O 1
ATOM 805 N N . GLU A 1 106 ? -3.781 -10.707 11.939 1.00 90.31 106 GLU A N 1
ATOM 806 C CA . GLU A 1 106 ? -4.607 -11.842 12.374 1.00 90.31 106 GLU A CA 1
ATOM 807 C C . GLU A 1 106 ? -5.981 -11.877 11.675 1.00 90.31 106 GLU A C 1
ATOM 809 O O . GLU A 1 106 ? -7.011 -12.257 12.249 1.00 90.31 106 GLU A O 1
ATOM 814 N N . VAL A 1 107 ? -6.022 -11.442 10.412 1.00 87.50 107 VAL A N 1
ATOM 815 C CA . VAL A 1 107 ? -7.248 -11.432 9.622 1.00 87.50 107 VAL A CA 1
ATOM 816 C C . VAL A 1 107 ? -7.594 -12.868 9.255 1.00 87.50 107 VAL A C 1
ATOM 818 O O . VAL A 1 107 ? -6.830 -13.555 8.586 1.00 87.50 107 VAL A O 1
ATOM 821 N N . LYS A 1 108 ? -8.784 -13.316 9.663 1.00 82.06 108 LYS A N 1
ATOM 822 C CA . LYS A 1 108 ? -9.282 -14.657 9.335 1.00 82.06 108 LYS A CA 1
ATOM 823 C C . LYS A 1 108 ? -9.356 -14.874 7.822 1.00 82.06 108 LYS A C 1
ATOM 825 O O . LYS A 1 108 ? -9.910 -14.035 7.103 1.00 82.06 108 LYS A O 1
ATOM 830 N N . ASP A 1 109 ? -8.905 -16.048 7.387 1.00 74.19 109 ASP A N 1
ATOM 831 C CA . ASP A 1 109 ? -9.010 -16.505 6.003 1.00 74.19 109 ASP A CA 1
ATOM 832 C C . ASP A 1 109 ? -10.437 -16.350 5.458 1.00 74.19 109 ASP A C 1
ATOM 834 O O . ASP A 1 109 ? -11.428 -16.670 6.120 1.00 74.19 109 ASP A O 1
ATOM 838 N N . GLY A 1 110 ? -10.544 -15.842 4.229 1.00 69.75 110 GLY A N 1
ATOM 839 C CA . GLY A 1 110 ? -11.820 -15.653 3.532 1.00 69.75 110 GLY A CA 1
ATOM 840 C C . GLY A 1 110 ? -12.527 -14.316 3.788 1.00 69.75 110 GLY A C 1
ATOM 841 O O . GLY A 1 110 ? -13.579 -14.072 3.193 1.00 69.75 110 GLY A O 1
ATOM 842 N N . ASN A 1 111 ? -11.972 -13.412 4.604 1.00 80.81 111 ASN A N 1
ATOM 843 C CA . ASN A 1 111 ? -12.491 -12.045 4.719 1.00 80.81 111 ASN A CA 1
ATOM 844 C C . ASN A 1 111 ? -12.116 -11.199 3.488 1.00 80.81 111 ASN A C 1
ATOM 846 O O . ASN A 1 111 ? -11.163 -10.423 3.518 1.00 80.81 111 ASN A O 1
ATOM 850 N N . ALA A 1 112 ? -12.906 -11.320 2.418 1.00 79.25 112 ALA A N 1
ATOM 851 C CA . ALA A 1 112 ? -12.668 -10.642 1.141 1.00 79.25 112 ALA A CA 1
ATOM 852 C C . ALA A 1 112 ? -12.509 -9.114 1.264 1.00 79.25 112 ALA A C 1
ATOM 854 O O . ALA A 1 112 ? -11.732 -8.514 0.521 1.00 79.25 112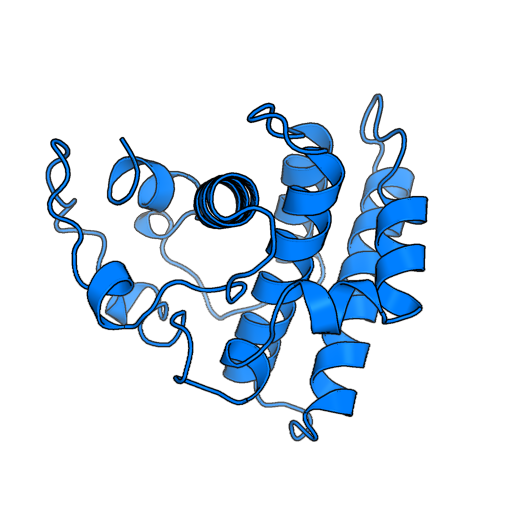 ALA A O 1
ATOM 855 N N . THR A 1 113 ? -13.205 -8.484 2.217 1.00 81.19 113 THR A N 1
ATOM 856 C CA . THR A 1 113 ? -13.089 -7.043 2.475 1.00 81.19 113 THR A CA 1
ATOM 857 C C . THR A 1 113 ? -11.702 -6.689 3.002 1.00 81.19 113 THR A C 1
ATOM 859 O O . THR A 1 113 ? -11.043 -5.822 2.437 1.00 81.19 113 THR A O 1
ATOM 862 N N . GLU A 1 114 ? -11.227 -7.366 4.051 1.00 83.69 114 GLU A N 1
ATOM 863 C CA . GLU A 1 114 ? -9.876 -7.127 4.585 1.00 83.69 114 GLU A CA 1
ATOM 864 C C . GLU A 1 114 ? -8.798 -7.528 3.569 1.00 83.69 114 GLU A C 1
ATOM 866 O O . GLU A 1 114 ? -7.831 -6.792 3.393 1.00 83.69 114 GLU A O 1
ATOM 871 N N . THR A 1 115 ? -8.994 -8.619 2.816 1.00 85.12 115 THR A N 1
ATOM 872 C CA . THR A 1 115 ? -8.111 -9.005 1.701 1.00 85.12 115 THR A CA 1
ATOM 873 C C . THR A 1 115 ? -7.964 -7.876 0.680 1.00 85.12 115 THR A C 1
ATOM 875 O O . THR A 1 115 ? -6.848 -7.570 0.256 1.00 85.12 115 THR A O 1
ATOM 878 N N . GLY A 1 116 ? -9.069 -7.217 0.316 1.00 82.62 116 GLY A N 1
ATOM 879 C CA . GLY A 1 116 ? -9.052 -6.052 -0.564 1.00 82.62 116 GLY A CA 1
ATOM 880 C C . GLY A 1 116 ? -8.321 -4.857 0.053 1.00 82.62 116 GLY A C 1
ATOM 881 O O . GLY A 1 116 ? -7.468 -4.259 -0.600 1.00 82.62 116 GLY A O 1
ATOM 882 N N . ILE A 1 117 ? -8.598 -4.532 1.320 1.00 85.31 117 ILE A N 1
ATOM 883 C CA . ILE A 1 117 ? -7.976 -3.390 2.010 1.00 85.31 117 ILE A CA 1
ATOM 884 C C . ILE A 1 117 ? -6.461 -3.597 2.158 1.00 85.31 117 ILE A C 1
ATOM 886 O O . ILE A 1 117 ? -5.696 -2.711 1.780 1.00 85.31 117 ILE A O 1
ATOM 890 N N . CYS A 1 118 ? -6.006 -4.762 2.632 1.00 88.12 118 CYS A N 1
ATOM 891 C CA . CYS A 1 118 ? -4.580 -5.096 2.714 1.00 88.12 118 CYS A CA 1
ATOM 892 C C . CYS A 1 118 ? -3.914 -5.086 1.329 1.00 88.12 118 CYS A C 1
ATOM 894 O O . CYS A 1 118 ? -2.799 -4.584 1.188 1.00 88.12 118 CYS A O 1
ATOM 896 N N . GLY A 1 119 ? -4.610 -5.571 0.294 1.00 88.50 119 GLY A N 1
ATOM 897 C CA . GLY A 1 119 ? -4.113 -5.545 -1.082 1.00 88.50 119 GLY A CA 1
ATOM 898 C C . GLY A 1 119 ? -3.894 -4.121 -1.585 1.00 88.50 119 GLY A C 1
ATOM 899 O O . GLY A 1 119 ? -2.838 -3.802 -2.126 1.00 88.50 119 GLY A O 1
ATOM 900 N N . MET A 1 120 ? -4.850 -3.228 -1.332 1.00 86.44 120 MET A N 1
ATOM 901 C CA . MET A 1 120 ? -4.704 -1.813 -1.670 1.00 86.44 120 MET A CA 1
ATOM 902 C C . MET A 1 120 ? -3.574 -1.153 -0.884 1.00 86.44 120 MET A C 1
ATOM 904 O O . MET A 1 120 ? -2.816 -0.371 -1.458 1.00 86.44 120 MET A O 1
ATOM 908 N N . ALA A 1 121 ? -3.416 -1.498 0.395 1.00 88.56 121 ALA A N 1
ATOM 909 C CA . ALA A 1 121 ? -2.328 -0.976 1.208 1.00 88.56 121 ALA A CA 1
ATOM 910 C C . ALA A 1 121 ? -0.952 -1.394 0.658 1.00 88.56 121 ALA A C 1
ATOM 912 O O . ALA A 1 121 ? -0.053 -0.556 0.549 1.00 88.56 121 ALA A O 1
ATOM 913 N N . ALA A 1 122 ? -0.809 -2.657 0.244 1.00 90.88 122 ALA A N 1
ATOM 914 C CA . ALA A 1 122 ? 0.391 -3.175 -0.408 1.00 90.88 122 ALA A CA 1
ATOM 915 C C . ALA A 1 122 ? 0.695 -2.416 -1.711 1.00 90.88 122 ALA A C 1
ATOM 917 O O . ALA A 1 122 ? 1.800 -1.894 -1.878 1.00 90.88 122 ALA A O 1
ATOM 918 N N . VAL A 1 123 ? -0.306 -2.268 -2.591 1.00 89.44 123 VAL A N 1
ATOM 919 C CA . VAL A 1 123 ? -0.153 -1.566 -3.876 1.00 89.44 123 VAL A CA 1
ATOM 920 C C . VAL A 1 123 ? 0.293 -0.117 -3.683 1.00 89.44 123 VAL A C 1
ATOM 922 O O . VAL A 1 123 ? 1.211 0.331 -4.372 1.00 89.44 123 VAL A O 1
ATOM 925 N N . ILE A 1 124 ? -0.354 0.615 -2.767 1.00 87.94 124 ILE A N 1
ATOM 926 C CA . ILE A 1 124 ? -0.048 2.026 -2.482 1.00 87.94 124 ILE A CA 1
ATOM 927 C C . ILE A 1 124 ? 1.365 2.165 -1.918 1.00 87.94 124 ILE A C 1
ATOM 929 O O . ILE A 1 124 ? 2.092 3.057 -2.344 1.00 87.94 124 ILE A O 1
ATOM 933 N N . SER A 1 125 ? 1.762 1.279 -1.004 1.00 90.31 125 SER A N 1
ATOM 934 C CA . SER A 1 125 ? 3.074 1.346 -0.349 1.00 90.31 125 SER A CA 1
ATOM 935 C C . SER A 1 125 ? 4.219 1.100 -1.327 1.00 90.31 125 SER A C 1
ATOM 937 O O . SER A 1 125 ? 5.218 1.810 -1.304 1.00 90.31 125 SER A O 1
ATOM 939 N N . VAL A 1 126 ? 4.072 0.115 -2.215 1.00 91.06 126 VAL A N 1
ATOM 940 C CA . VAL A 1 126 ? 5.077 -0.172 -3.248 1.00 91.06 126 VAL A CA 1
ATOM 941 C C . VAL A 1 126 ? 5.126 0.952 -4.284 1.00 91.06 126 VAL A C 1
ATOM 943 O O . VAL A 1 126 ? 6.212 1.353 -4.697 1.00 91.06 126 VAL A O 1
ATOM 946 N N . LEU A 1 127 ? 3.971 1.506 -4.676 1.00 88.88 127 LEU A N 1
ATOM 947 C CA . LEU A 1 127 ? 3.931 2.654 -5.583 1.00 88.88 127 LEU A CA 1
ATOM 948 C C . LEU A 1 127 ? 4.624 3.877 -4.977 1.00 88.88 127 LEU A C 1
ATOM 950 O O . LEU A 1 127 ? 5.426 4.503 -5.657 1.00 88.88 127 LEU A O 1
ATOM 954 N N . GLU A 1 128 ? 4.323 4.211 -3.723 1.00 88.44 128 GLU A N 1
ATOM 955 C CA . GLU A 1 128 ? 4.919 5.349 -3.018 1.00 88.44 128 GLU A CA 1
ATOM 956 C C . GLU A 1 128 ? 6.448 5.253 -2.966 1.00 88.44 128 GLU A C 1
ATOM 958 O O . GLU A 1 128 ? 7.132 6.215 -3.309 1.00 88.44 128 GLU A O 1
ATOM 963 N N . GLU A 1 129 ? 6.993 4.085 -2.636 1.00 89.62 129 GLU A N 1
ATOM 964 C CA . GLU A 1 129 ? 8.443 3.877 -2.621 1.00 89.62 129 GLU A CA 1
ATOM 965 C C . GLU A 1 129 ? 9.053 3.988 -4.023 1.00 89.62 129 GLU A C 1
ATOM 967 O O . GLU A 1 129 ? 10.083 4.633 -4.209 1.00 89.62 129 GLU A O 1
ATOM 972 N N . LYS A 1 130 ? 8.388 3.432 -5.045 1.00 86.38 130 LYS A N 1
ATOM 973 C CA . LYS A 1 130 ? 8.838 3.540 -6.443 1.00 86.38 130 LYS A CA 1
ATOM 974 C C . LYS A 1 130 ? 8.793 4.969 -6.972 1.00 86.38 130 LYS A C 1
ATOM 976 O O . LYS A 1 130 ? 9.596 5.324 -7.832 1.00 86.38 130 LYS A O 1
ATOM 981 N N . MET A 1 131 ? 7.896 5.798 -6.444 1.00 84.06 131 MET A N 1
ATOM 982 C CA . MET A 1 131 ? 7.884 7.229 -6.724 1.00 84.06 131 MET A CA 1
ATOM 983 C C . MET A 1 131 ? 9.125 7.931 -6.146 1.00 84.06 131 MET A C 1
ATOM 985 O O . MET A 1 131 ? 9.472 8.999 -6.640 1.00 84.06 131 MET A O 1
ATOM 989 N N . ASN A 1 132 ? 9.828 7.345 -5.166 1.00 80.88 132 ASN A N 1
ATOM 990 C CA . ASN A 1 132 ? 11.100 7.818 -4.600 1.00 80.88 132 ASN A CA 1
ATOM 991 C C . ASN A 1 132 ? 11.102 9.327 -4.284 1.00 80.88 132 ASN A C 1
ATOM 993 O O . ASN A 1 132 ? 11.959 10.083 -4.742 1.00 80.88 132 ASN A O 1
ATOM 997 N N . ASN A 1 133 ? 10.085 9.788 -3.551 1.00 70.56 133 ASN A N 1
ATOM 998 C CA . ASN A 1 133 ? 9.842 11.205 -3.229 1.00 70.56 133 ASN A CA 1
ATOM 999 C C . ASN A 1 133 ? 9.614 12.142 -4.432 1.00 70.56 133 ASN A C 1
ATOM 1001 O O . ASN A 1 133 ? 9.555 13.362 -4.275 1.00 70.56 133 ASN A O 1
ATOM 1005 N N . THR A 1 134 ? 9.452 11.596 -5.634 1.00 72.06 134 THR A N 1
ATOM 1006 C CA . THR A 1 134 ? 8.964 12.322 -6.808 1.00 72.06 134 THR A CA 1
ATOM 1007 C C . THR A 1 134 ? 7.445 12.177 -6.922 1.00 72.06 134 THR A C 1
ATOM 1009 O O . THR A 1 134 ? 6.830 11.325 -6.289 1.00 72.06 134 THR A O 1
ATOM 1012 N N . PHE A 1 135 ? 6.813 12.992 -7.766 1.00 75.31 135 PHE A N 1
ATOM 1013 C CA . PHE A 1 135 ? 5.404 12.804 -8.140 1.00 75.31 135 PHE A CA 1
ATOM 1014 C C . PHE A 1 135 ? 5.248 12.031 -9.458 1.00 75.31 135 PHE A C 1
ATOM 1016 O O . PHE A 1 135 ? 4.169 12.032 -10.052 1.00 75.31 135 PHE A O 1
ATOM 1023 N N . SER A 1 136 ? 6.322 11.385 -9.926 1.00 76.69 136 SER A N 1
ATOM 1024 C CA . SER A 1 136 ? 6.316 10.611 -11.163 1.00 76.69 136 SER A CA 1
ATOM 1025 C C . SER A 1 136 ? 5.723 9.235 -10.907 1.00 76.69 136 SER A C 1
ATOM 1027 O O . SER A 1 136 ? 6.300 8.409 -10.205 1.00 76.69 136 SER A O 1
ATOM 1029 N N . ILE A 1 137 ? 4.545 8.999 -11.469 1.00 78.31 137 ILE A N 1
ATOM 1030 C CA . ILE A 1 137 ? 3.841 7.730 -11.331 1.00 78.31 137 ILE A CA 1
ATOM 1031 C C . ILE A 1 137 ? 4.525 6.689 -12.216 1.00 78.31 137 ILE A C 1
ATOM 1033 O O . ILE A 1 137 ? 4.635 6.882 -13.427 1.00 78.31 137 ILE A O 1
ATOM 1037 N N . ASP A 1 138 ? 4.915 5.562 -11.624 1.00 80.94 138 ASP A N 1
ATOM 1038 C CA . ASP A 1 138 ? 5.405 4.408 -12.372 1.00 80.94 138 ASP A CA 1
ATOM 1039 C C . ASP A 1 138 ? 4.230 3.732 -13.104 1.00 80.94 138 ASP A C 1
ATOM 1041 O O . ASP A 1 138 ? 3.407 3.023 -12.513 1.00 80.94 138 ASP A O 1
ATOM 1045 N N . ASN A 1 139 ? 4.090 4.041 -14.396 1.00 81.62 139 ASN A N 1
ATOM 1046 C CA . ASN A 1 139 ? 2.989 3.541 -15.216 1.00 81.62 139 ASN A CA 1
ATOM 1047 C C . ASN A 1 139 ? 3.116 2.047 -15.520 1.00 81.62 139 ASN A C 1
ATOM 1049 O O . ASN A 1 139 ? 2.081 1.389 -15.608 1.00 81.62 139 ASN A O 1
ATOM 1053 N N . ASP A 1 140 ? 4.334 1.514 -15.619 1.00 84.19 140 ASP A N 1
ATOM 1054 C CA . ASP A 1 140 ? 4.568 0.090 -15.873 1.00 84.19 140 ASP A CA 1
ATOM 1055 C C . ASP A 1 140 ? 4.149 -0.730 -14.651 1.00 84.19 140 ASP A C 1
ATOM 1057 O O . ASP A 1 140 ? 3.445 -1.732 -14.766 1.00 84.19 140 ASP A O 1
ATOM 1061 N N . TYR A 1 141 ? 4.464 -0.239 -13.451 1.00 84.94 141 TYR A N 1
ATOM 1062 C CA . TYR A 1 141 ? 3.958 -0.816 -12.210 1.00 84.94 141 TYR A CA 1
ATOM 1063 C C . TYR A 1 141 ? 2.437 -0.788 -12.151 1.00 84.94 141 TYR A C 1
ATOM 1065 O O . TYR A 1 141 ? 1.802 -1.806 -11.888 1.00 84.94 141 TYR A O 1
ATOM 1073 N N . MET A 1 142 ? 1.833 0.366 -12.430 1.00 82.25 142 MET A N 1
ATOM 1074 C CA . MET A 1 142 ? 0.377 0.495 -12.410 1.00 82.25 142 MET A CA 1
ATOM 1075 C C . MET A 1 142 ? -0.305 -0.381 -13.465 1.00 82.25 142 MET A C 1
ATOM 1077 O O . MET A 1 142 ? -1.406 -0.873 -13.217 1.00 82.25 142 MET A O 1
ATOM 1081 N N . PHE A 1 143 ? 0.346 -0.609 -14.605 1.00 82.69 143 PHE A N 1
ATOM 1082 C CA . PHE A 1 143 ? -0.092 -1.566 -15.611 1.00 82.69 143 PHE A CA 1
ATOM 1083 C C . PHE A 1 143 ? -0.040 -3.000 -15.070 1.00 82.69 143 PHE A C 1
ATOM 1085 O O . PHE A 1 143 ? -1.067 -3.678 -15.085 1.00 82.69 143 PHE A O 1
ATOM 1092 N N . CYS A 1 144 ? 1.080 -3.434 -14.487 1.00 83.38 144 CYS A N 1
ATOM 1093 C CA . CYS A 1 144 ? 1.173 -4.761 -13.873 1.00 83.38 144 CYS A CA 1
ATOM 1094 C C . CYS A 1 144 ? 0.127 -4.959 -12.764 1.00 83.38 144 CYS A C 1
ATOM 1096 O O . CYS A 1 144 ? -0.512 -6.006 -12.701 1.00 83.38 144 CYS A O 1
ATOM 1098 N N . MET A 1 145 ? -0.119 -3.940 -11.934 1.00 84.56 145 MET A N 1
ATOM 1099 C CA . MET A 1 145 ? -1.141 -4.016 -10.885 1.00 84.56 145 MET A CA 1
ATOM 1100 C C . MET A 1 145 ? -2.560 -4.114 -11.445 1.00 84.56 145 MET A C 1
ATOM 1102 O O . MET A 1 145 ? -3.397 -4.766 -10.835 1.00 84.56 145 MET A O 1
ATOM 1106 N N . SER A 1 146 ? -2.849 -3.531 -12.612 1.00 75.50 146 SER A N 1
ATOM 1107 C CA . SER A 1 146 ? -4.161 -3.706 -13.252 1.00 75.50 146 SER A CA 1
ATOM 1108 C C . SER A 1 146 ? -4.415 -5.148 -13.712 1.00 75.50 146 SER A C 1
ATOM 1110 O O . SER A 1 146 ? -5.563 -5.566 -13.844 1.00 75.50 146 SER A O 1
ATOM 1112 N N . LEU A 1 147 ? -3.356 -5.948 -13.882 1.00 68.75 147 LEU A N 1
ATOM 1113 C CA . LEU A 1 147 ? -3.476 -7.377 -14.164 1.00 68.75 147 LEU A CA 1
ATOM 1114 C C . LEU A 1 147 ? -3.832 -8.192 -12.909 1.00 68.75 147 LEU A C 1
ATOM 1116 O O . LEU A 1 147 ? -4.337 -9.303 -13.045 1.00 68.75 147 LEU A O 1
ATOM 1120 N N . LEU A 1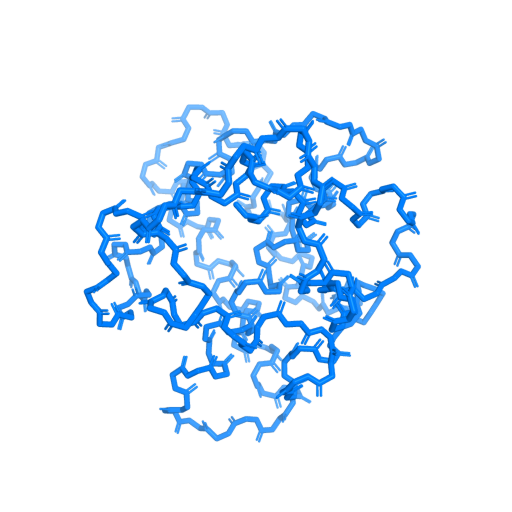 148 ? -3.657 -7.666 -11.689 1.00 67.44 148 LEU A N 1
ATOM 1121 C CA . LEU A 1 148 ? -4.076 -8.357 -10.457 1.00 67.44 148 LEU A CA 1
ATOM 1122 C C . LEU A 1 148 ? -5.589 -8.607 -10.401 1.00 67.44 148 LEU A C 1
ATOM 1124 O O . LEU A 1 148 ? -6.022 -9.637 -9.872 1.00 67.44 148 LEU A O 1
ATOM 1128 N N . ASP A 1 149 ? -6.379 -7.724 -11.015 1.00 55.03 149 ASP A N 1
ATOM 1129 C CA . ASP A 1 149 ? -7.822 -7.912 -11.214 1.00 55.03 149 ASP A CA 1
ATOM 1130 C C . ASP A 1 149 ? -8.116 -9.157 -12.071 1.00 55.03 149 ASP A C 1
ATOM 1132 O O . ASP A 1 149 ? -9.148 -9.808 -11.917 1.00 55.03 149 ASP A O 1
ATOM 1136 N N . THR A 1 150 ? -7.166 -9.546 -12.927 1.00 48.97 150 THR A N 1
ATOM 1137 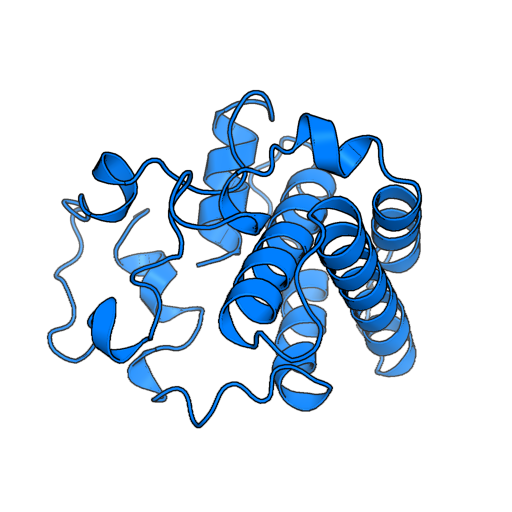C CA . THR A 1 150 ? -7.239 -10.750 -13.767 1.00 48.97 150 THR A CA 1
ATOM 1138 C C . THR A 1 150 ? -6.780 -12.006 -13.011 1.00 48.97 150 THR A C 1
ATOM 1140 O O . THR A 1 150 ? -7.304 -13.091 -13.263 1.00 48.97 150 THR A O 1
ATOM 1143 N N . PHE A 1 151 ? -5.846 -11.878 -12.055 1.00 40.09 151 PHE A N 1
ATOM 1144 C CA . PHE A 1 151 ? -5.176 -13.016 -11.403 1.00 40.09 151 PHE A CA 1
ATOM 1145 C C . PHE A 1 151 ? -5.643 -13.365 -9.981 1.00 40.09 151 PHE A C 1
ATOM 1147 O O . PHE A 1 151 ? -5.324 -14.453 -9.504 1.00 40.09 151 PHE A O 1
ATOM 1154 N N . GLY A 1 152 ? -6.400 -12.516 -9.279 1.00 39.03 152 GLY A N 1
ATOM 1155 C CA . GLY A 1 152 ? -6.797 -12.865 -7.907 1.00 39.03 152 GLY A CA 1
ATOM 1156 C C . GLY A 1 152 ? -7.682 -11.885 -7.147 1.00 39.03 152 GLY A C 1
ATOM 1157 O O . GLY A 1 152 ? -8.225 -12.262 -6.111 1.00 39.03 152 GLY A O 1
ATOM 1158 N N . MET A 1 153 ? -7.902 -10.667 -7.643 1.00 42.44 153 MET A N 1
ATOM 1159 C CA . MET A 1 153 ? -8.909 -9.763 -7.081 1.00 42.44 153 MET A CA 1
ATOM 1160 C C . MET A 1 153 ? -10.258 -9.983 -7.767 1.00 42.44 153 MET A C 1
ATOM 1162 O O . MET A 1 153 ? -10.822 -9.087 -8.380 1.00 42.44 153 MET A O 1
ATOM 1166 N N . LYS A 1 154 ? -10.826 -11.189 -7.645 1.00 33.56 154 LYS A N 1
ATOM 1167 C CA . LYS A 1 154 ? -12.255 -11.393 -7.927 1.00 33.56 154 LYS A CA 1
ATOM 1168 C C . LYS A 1 154 ? -13.069 -10.796 -6.775 1.00 33.56 154 LYS A C 1
ATOM 1170 O O . LYS A 1 154 ? -13.746 -11.501 -6.033 1.00 33.56 154 LYS A O 1
ATOM 1175 N N . THR A 1 155 ? -12.996 -9.479 -6.609 1.00 37.28 155 THR A N 1
ATOM 1176 C CA . THR A 1 155 ? -14.121 -8.757 -6.032 1.00 37.28 155 THR A CA 1
ATOM 1177 C C . THR A 1 155 ? -15.239 -8.853 -7.066 1.00 37.28 155 THR A C 1
ATOM 1179 O O . THR A 1 155 ? -15.059 -8.652 -8.266 1.00 37.28 155 THR A O 1
ATOM 1182 N N . THR A 1 156 ? -16.389 -9.321 -6.612 1.00 37.69 156 THR A N 1
ATOM 1183 C CA . THR A 1 156 ? -17.632 -9.395 -7.373 1.00 37.69 156 THR A CA 1
ATOM 1184 C C . THR A 1 156 ? -17.839 -8.132 -8.212 1.00 37.69 156 THR A C 1
ATOM 1186 O O . THR A 1 156 ? -18.014 -7.059 -7.647 1.00 37.69 156 THR A O 1
ATOM 1189 N N . SER A 1 157 ? -17.791 -8.277 -9.543 1.00 37.12 157 SER A N 1
ATOM 1190 C CA . SER A 1 157 ? -18.284 -7.330 -10.557 1.00 37.12 157 SER A CA 1
ATOM 1191 C C . SER A 1 157 ? -18.279 -5.851 -10.135 1.00 37.12 157 SER A C 1
ATOM 1193 O O . SER A 1 157 ? -19.335 -5.285 -9.846 1.00 37.12 157 SER A O 1
ATOM 1195 N N . MET A 1 158 ? -17.110 -5.207 -10.121 1.00 40.56 158 MET A N 1
ATOM 1196 C CA . MET A 1 158 ? -17.051 -3.748 -10.020 1.00 40.56 158 MET A CA 1
ATOM 1197 C C . MET A 1 158 ? -17.721 -3.135 -11.266 1.00 40.56 158 MET A C 1
ATOM 1199 O O . MET A 1 158 ? -17.359 -3.497 -12.390 1.00 40.56 158 MET A O 1
ATOM 1203 N N . PRO A 1 159 ? -18.701 -2.225 -11.115 1.00 42.53 159 PRO A N 1
ATOM 1204 C CA . PRO A 1 159 ? -19.270 -1.502 -12.246 1.00 42.53 159 PRO A CA 1
ATOM 1205 C C . PRO A 1 159 ? -18.155 -0.783 -13.017 1.00 42.53 159 PRO A C 1
ATOM 1207 O O . PRO A 1 159 ? -17.256 -0.223 -12.395 1.00 42.53 159 PRO A O 1
ATOM 1210 N N . HIS A 1 160 ? -18.221 -0.722 -14.353 1.00 45.34 160 HIS A N 1
ATOM 1211 C CA . HIS A 1 160 ? -17.234 0.008 -15.175 1.00 45.34 160 HIS A CA 1
ATOM 1212 C C . HIS A 1 160 ? -17.029 1.470 -14.709 1.00 45.34 160 HIS A C 1
ATOM 1214 O O . HIS A 1 160 ? -15.934 2.018 -14.835 1.00 45.34 160 HIS A O 1
ATOM 1220 N N . ALA A 1 161 ? -18.061 2.074 -14.104 1.00 43.97 161 ALA A N 1
ATOM 1221 C CA . ALA A 1 161 ? -18.026 3.409 -13.503 1.00 43.97 161 ALA A CA 1
ATOM 1222 C C . ALA A 1 161 ? -17.117 3.521 -12.257 1.00 43.97 161 ALA A C 1
ATOM 1224 O O . ALA A 1 161 ? -16.654 4.607 -11.930 1.00 43.97 161 ALA A O 1
ATOM 1225 N N . CYS A 1 162 ? -16.814 2.411 -11.580 1.00 51.19 162 CYS A N 1
ATOM 1226 C CA . CYS A 1 162 ? -15.951 2.364 -10.398 1.00 51.19 162 CYS A CA 1
ATOM 1227 C C . CYS A 1 162 ? -14.464 2.155 -10.735 1.00 51.19 162 CYS A C 1
ATOM 1229 O O . CYS A 1 162 ? -13.661 1.963 -9.821 1.00 51.19 162 CYS A O 1
ATOM 1231 N N . SER A 1 163 ? -14.069 2.168 -12.018 1.00 45.59 163 SER A N 1
ATOM 1232 C CA . SER A 1 163 ? -12.676 1.899 -12.392 1.00 45.59 163 SER A CA 1
ATOM 1233 C C . SER A 1 163 ? -11.690 2.877 -11.736 1.00 45.59 163 SER A C 1
ATOM 1235 O O . SER A 1 163 ? -11.976 4.054 -11.491 1.00 45.59 163 SER A O 1
ATOM 1237 N N . ILE A 1 164 ? -10.483 2.374 -11.478 1.00 44.53 164 ILE A N 1
ATOM 1238 C CA . ILE A 1 164 ? -9.402 3.020 -10.718 1.00 44.53 164 ILE A CA 1
ATOM 1239 C C . ILE A 1 164 ? -9.049 4.429 -11.241 1.00 44.53 164 ILE A C 1
ATOM 1241 O O . ILE A 1 164 ? -8.576 5.265 -10.458 1.00 44.53 164 ILE A O 1
ATOM 1245 N N . ASN A 1 165 ? -9.303 4.714 -12.523 1.00 35.75 165 ASN A N 1
ATOM 1246 C CA . ASN A 1 165 ? -9.053 6.012 -13.155 1.00 35.75 165 ASN A CA 1
ATOM 1247 C C . ASN A 1 165 ? -10.086 7.093 -12.776 1.00 35.75 165 ASN A C 1
ATOM 1249 O O . ASN A 1 165 ? -9.708 8.255 -12.658 1.00 35.75 165 ASN A O 1
ATOM 1253 N N . PHE A 1 166 ? -11.350 6.743 -12.505 1.00 34.12 166 PHE A N 1
ATOM 1254 C CA . PHE A 1 166 ? -12.416 7.727 -12.244 1.00 34.12 166 PHE A CA 1
ATOM 1255 C C . PHE A 1 166 ? -12.323 8.384 -10.859 1.00 34.12 166 PHE A C 1
ATOM 1257 O O . PHE A 1 166 ? -12.517 9.590 -10.725 1.00 34.12 166 PHE A O 1
ATOM 1264 N N . LEU A 1 167 ? -11.917 7.635 -9.830 1.00 36.75 167 LEU A N 1
ATOM 1265 C CA . LEU A 1 167 ? -11.690 8.185 -8.482 1.00 36.75 167 LEU A CA 1
ATOM 1266 C C . LEU A 1 167 ? -10.506 9.156 -8.396 1.00 36.75 167 LEU A C 1
ATOM 1268 O O . LEU A 1 167 ? -10.406 9.921 -7.443 1.00 36.75 167 LEU A O 1
ATOM 1272 N N . PHE A 1 168 ? -9.591 9.122 -9.370 1.00 34.59 168 PHE A N 1
ATOM 1273 C CA . PHE A 1 168 ? -8.436 10.020 -9.403 1.00 34.59 168 PHE A CA 1
ATOM 1274 C C . PHE A 1 168 ? -8.852 11.475 -9.682 1.00 34.59 168 PHE A C 1
ATOM 1276 O O . PHE A 1 168 ? -8.276 12.389 -9.100 1.00 34.59 168 PHE A O 1
ATOM 1283 N N . ALA A 1 169 ? -9.889 11.685 -10.500 1.00 29.80 169 ALA A N 1
ATOM 1284 C CA . ALA A 1 169 ? -10.375 13.018 -10.857 1.00 29.80 169 ALA A CA 1
ATOM 1285 C C . ALA A 1 169 ? -11.204 13.691 -9.749 1.00 29.80 169 ALA A C 1
ATOM 1287 O O . ALA A 1 169 ? -11.273 14.909 -9.700 1.00 29.80 169 ALA A O 1
ATOM 1288 N N . GLN A 1 170 ? -11.831 12.924 -8.852 1.00 30.16 170 GLN A N 1
ATOM 1289 C CA . GLN A 1 170 ? -12.793 13.475 -7.883 1.00 30.16 170 GLN A CA 1
ATOM 1290 C C . GLN A 1 170 ? -12.180 13.920 -6.549 1.00 30.16 170 GLN A C 1
ATOM 1292 O O . GLN A 1 170 ? -12.832 14.641 -5.796 1.00 30.16 170 GLN A O 1
ATOM 1297 N N . VAL A 1 171 ? -10.965 13.469 -6.221 1.00 32.09 171 VAL A N 1
ATOM 1298 C CA . VAL A 1 171 ? -10.366 13.702 -4.892 1.00 32.09 171 VAL A CA 1
ATOM 1299 C C . VAL A 1 171 ? -9.111 14.583 -4.951 1.00 32.09 171 VAL A C 1
ATOM 1301 O O . VAL A 1 171 ? -8.788 15.218 -3.953 1.00 32.09 171 VAL A O 1
ATOM 1304 N N . PHE A 1 172 ? -8.397 14.654 -6.083 1.00 32.81 172 PHE A N 1
ATOM 1305 C CA . PHE A 1 172 ? -7.027 15.201 -6.092 1.00 32.81 172 PHE A CA 1
ATOM 1306 C C . PHE A 1 172 ? -6.626 16.068 -7.295 1.00 32.81 172 PHE A C 1
ATOM 1308 O O . PHE A 1 172 ? -5.462 16.473 -7.370 1.00 32.81 172 PHE A O 1
ATOM 1315 N N . LEU A 1 173 ? -7.557 16.385 -8.191 1.00 33.44 173 LEU A N 1
ATOM 1316 C CA . LEU A 1 173 ? -7.455 17.545 -9.080 1.00 33.44 173 LEU A CA 1
ATOM 1317 C C . LEU A 1 173 ? -8.522 18.552 -8.653 1.00 33.44 173 LEU A C 1
ATOM 1319 O O . LEU A 1 173 ? -8.289 19.756 -8.884 1.00 33.44 173 LEU A O 1
#

Foldseek 3Di:
DLLQLLVVCLVVVQPDFSFAALVLVPPLPDPDDDDPVDDCVLQVVNQRHQPSDLLRVDGLVNLCPDPLLVLLLVLQPPCVPVDPVSLVSNLVSLLVSLVVSCVVSVPDPPPLSSSVNSSSSSLSSSQNVVCVSPSDGPVSSVVSNVCNVVVPNPPDDRDPCSDPVNVCRRNHD

Sequence (173 aa):
MSKALAIHAVKTQGSASVFLSQQEWKNCSGPFQKEPSVSIQNCHFDRLYYGSSACSNTTLTSIKKKQAFQNAISNCTNLSNAFEDVCGNCSKAVLDLRDDLLEAYEVKDGNATETGICGMAAVISVLEEKMNNTFSIDNDYMFCMSLLDTFGMKTTSMPHACSINFLFAQVFL

pLDDT: mean 75.0, std 17.66, range [29.8, 96.25]

Organism: Malus baccata (NCBI:txid106549)

Secondary structure (DSSP, 8-state):
-HHHHHHHHHHTTT-SBSSPPHHHHH---SSSPPPTT--TTTTT-TT-STTSSTGGG-BHHHHHTSHHHHHHHHHTS--TT--HHHHHHHHHHHHHHHHHHHHHTTPPTT-HHHHHHHHHHHHHHHHHHHHTTS----HHHHHHHHTHHHHT---S---GGG-TTHHHHHH--

Radius of gyration: 15.17 Å; chains: 1; bounding box: 37×38×34 Å